Protein AF-A0A645ELZ1-F1 (afdb_monomer_lite)

InterPro domains:
  IPR011108 Zn-dependent metallo-hydrolase, RNA specificity domain [PF07521] (5-67)
  IPR036866 Ribonuclease Z/Hydroxyacylglutathione hydrolase-like [G3DSA:3.60.1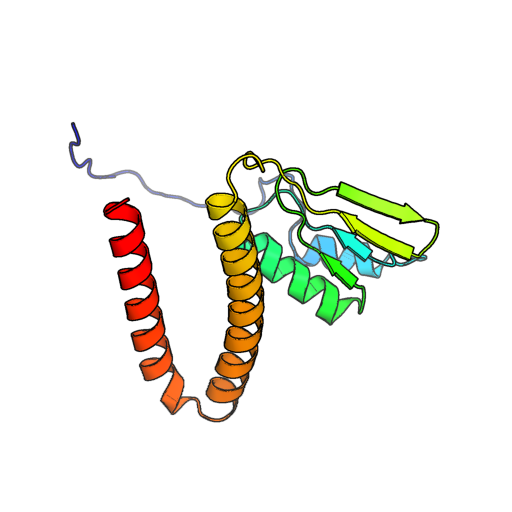5.10] (22-57)
  IPR036866 Ribonuclease Z/Hydroxyacylglutathione hydrolase-like [SSF56281] (1-76)

pLDDT: mean 82.86, std 10.62, range [45.72, 94.5]

Organism: NCBI:txid1076179

Secondary structure (DSSP, 8-state):
--PPP---S-----TT---SPPHHHHHHHHHT-SS--SEEE--SS-HHHHHHHHHHHHHHH--EEE-PPTT-EEEEETTEEEEE---TTTTT-HHHHHHHHHHHHHHHHHHHHHHHHHHHHHH-GGGHHHHHHHHHHHHHHHHHHHH--

Foldseek 3Di:
DDDDDDPPDDDDDDPDPDPDDDLVRVLVVQVPDPDHQQEAAQEDDPPVVSVVSQVVCCVSVVHHYHHADVQWDWDDDPNDIDIRHDPVPPPPDPVVVVVVVVVVVVVVVVVVVVVVLVVVCVVPVVCVVVVVVVVVVVVVVVVVVVVVD

Structure (mmCIF, N/CA/C/O backbone):
data_AF-A0A645ELZ1-F1
#
_entry.id   AF-A0A645ELZ1-F1
#
loop_
_atom_site.group_PDB
_atom_site.id
_atom_site.type_symbol
_atom_site.label_atom_id
_atom_site.label_alt_id
_atom_site.label_comp_id
_atom_site.label_asym_id
_atom_site.label_entity_id
_atom_site.label_seq_id
_atom_site.pdbx_PDB_ins_code
_atom_site.Cartn_x
_atom_site.Cartn_y
_atom_site.Cartn_z
_atom_site.occupancy
_atom_site.B_iso_or_equiv
_atom_site.auth_seq_id
_atom_site.auth_comp_id
_atom_site.auth_asym_id
_atom_site.auth_atom_id
_atom_site.pdbx_PDB_model_num
ATOM 1 N N . MET A 1 1 ? -20.049 23.768 17.389 1.00 48.16 1 MET A N 1
ATOM 2 C CA . MET A 1 1 ? -20.876 23.289 16.262 1.00 48.16 1 MET A CA 1
ATOM 3 C C . MET A 1 1 ? -20.787 21.778 16.237 1.00 48.16 1 MET A C 1
ATOM 5 O O . MET A 1 1 ? -19.687 21.269 16.392 1.00 48.16 1 MET A O 1
ATOM 9 N N . GLY A 1 2 ? -21.921 21.096 16.109 1.00 67.88 2 GLY A N 1
ATOM 10 C CA . GLY A 1 2 ? -22.012 19.637 16.129 1.00 67.88 2 GLY A CA 1
ATOM 11 C C . GLY A 1 2 ? -23.337 19.221 16.753 1.00 67.88 2 GLY A C 1
ATOM 12 O O . GLY A 1 2 ? -23.448 19.188 17.972 1.00 67.88 2 GLY A O 1
ATOM 13 N N . GLU A 1 3 ? -24.345 18.991 15.917 1.00 79.06 3 GLU A N 1
ATOM 14 C CA . GLU A 1 3 ? -25.616 18.387 16.319 1.00 79.06 3 GLU A CA 1
ATOM 15 C C . GLU A 1 3 ? -25.609 16.932 15.844 1.00 79.06 3 GLU A C 1
ATOM 17 O O . GLU A 1 3 ? -25.231 16.650 14.704 1.00 79.06 3 GLU A O 1
ATOM 22 N N . GLU A 1 4 ? -25.979 16.001 16.720 1.00 80.62 4 GLU A N 1
ATOM 23 C CA . GLU A 1 4 ? -26.086 14.590 16.360 1.00 80.62 4 GLU A CA 1
ATOM 24 C C . GLU A 1 4 ? -27.372 14.353 15.562 1.00 80.62 4 GLU A C 1
ATOM 26 O O . GLU A 1 4 ? -28.479 14.568 16.054 1.00 80.62 4 GLU A O 1
ATOM 31 N N . ILE A 1 5 ? -27.233 13.892 14.317 1.00 88.69 5 ILE A N 1
ATOM 32 C CA . ILE A 1 5 ? -28.369 13.622 13.432 1.00 88.69 5 ILE A CA 1
ATOM 33 C C . ILE A 1 5 ? -28.638 12.119 13.374 1.00 88.69 5 ILE A C 1
ATOM 35 O O . ILE A 1 5 ? -27.775 11.320 13.011 1.00 88.69 5 ILE A O 1
ATOM 39 N N . VAL A 1 6 ? -29.880 11.730 13.668 1.00 88.69 6 VAL A N 1
ATOM 40 C CA . VAL A 1 6 ? -30.333 10.338 13.562 1.00 88.69 6 VAL A CA 1
ATOM 41 C C . VAL A 1 6 ? -30.623 9.984 12.102 1.00 88.69 6 VAL A C 1
ATOM 43 O O . VAL A 1 6 ? -31.571 10.495 11.499 1.00 88.69 6 VAL A O 1
ATOM 46 N N . VAL A 1 7 ? -29.849 9.054 11.539 1.00 89.75 7 VAL A N 1
ATOM 47 C CA . VAL A 1 7 ? -30.060 8.539 10.178 1.00 89.75 7 VAL A CA 1
ATOM 48 C C . VAL A 1 7 ? -31.240 7.561 10.169 1.00 89.75 7 VAL A C 1
ATOM 50 O O . VAL A 1 7 ? -31.110 6.404 10.555 1.00 89.75 7 VAL A O 1
ATOM 53 N N . LYS A 1 8 ? -32.412 8.025 9.715 1.00 92.62 8 LYS A N 1
ATOM 54 C CA . LYS A 1 8 ? -33.627 7.195 9.540 1.00 92.62 8 LYS A CA 1
ATOM 55 C C . LYS A 1 8 ? -33.726 6.526 8.161 1.00 92.62 8 LYS A C 1
ATOM 57 O O . LYS A 1 8 ? -34.666 5.776 7.909 1.00 92.62 8 LYS A O 1
ATOM 62 N N . ALA A 1 9 ? -32.803 6.836 7.252 1.00 93.44 9 ALA A N 1
ATOM 63 C CA . ALA A 1 9 ? -32.789 6.290 5.900 1.00 93.44 9 ALA A CA 1
ATOM 64 C C . ALA A 1 9 ? -32.243 4.855 5.875 1.00 93.44 9 ALA A C 1
ATOM 66 O O . ALA A 1 9 ? -31.388 4.483 6.679 1.00 93.44 9 ALA A O 1
ATOM 67 N N . LYS A 1 10 ? -32.702 4.055 4.907 1.00 88.25 10 LYS A N 1
ATOM 68 C CA . LYS A 1 10 ? -32.150 2.721 4.655 1.00 88.25 10 LYS A CA 1
ATOM 69 C C . LYS A 1 10 ? -30.810 2.865 3.931 1.00 88.25 10 LYS A C 1
ATOM 71 O O . LYS A 1 10 ? -30.779 3.276 2.776 1.00 88.25 10 LYS A O 1
ATOM 76 N N . ILE A 1 11 ? -29.717 2.500 4.595 1.00 89.44 11 ILE A N 1
ATOM 77 C CA . ILE A 1 11 ? -28.385 2.470 3.983 1.00 89.44 11 ILE A CA 1
ATOM 78 C C . ILE A 1 11 ? -28.274 1.186 3.159 1.00 89.44 11 ILE A C 1
ATOM 80 O O . ILE A 1 11 ? -28.518 0.091 3.668 1.00 89.44 11 ILE A O 1
ATOM 84 N N . GLN A 1 12 ? -27.966 1.312 1.873 1.00 87.75 12 GLN A N 1
ATOM 85 C CA . GLN A 1 12 ? -27.726 0.185 0.975 1.00 87.75 12 GLN A CA 1
ATOM 86 C C . GLN A 1 12 ? -26.345 0.365 0.354 1.00 87.75 12 GLN A C 1
ATOM 88 O O . GLN A 1 12 ? -26.009 1.458 -0.095 1.00 87.75 12 GLN A O 1
ATOM 93 N N . TYR A 1 13 ? -25.561 -0.706 0.346 1.00 79.81 13 TYR A N 1
ATOM 94 C CA . TYR A 1 13 ? -24.279 -0.762 -0.338 1.00 79.81 13 TYR A CA 1
ATOM 95 C C . TYR A 1 13 ? -24.469 -1.562 -1.623 1.00 79.81 13 TYR A C 1
ATOM 97 O O . TYR A 1 13 ? -25.068 -2.638 -1.596 1.00 79.81 13 TYR A O 1
ATOM 105 N N . MET A 1 14 ? -24.025 -1.007 -2.745 1.00 76.56 14 MET A N 1
ATOM 106 C CA . MET A 1 14 ? -24.098 -1.660 -4.047 1.00 76.56 14 MET A CA 1
ATOM 107 C C . MET A 1 14 ? -22.676 -1.928 -4.523 1.00 76.56 14 MET A C 1
ATOM 109 O O . MET A 1 14 ? -21.946 -0.997 -4.858 1.00 76.56 14 MET A O 1
ATOM 113 N N . GLU A 1 15 ? -22.291 -3.198 -4.542 1.00 64.44 15 GLU A N 1
ATOM 114 C CA . GLU A 1 15 ? -21.025 -3.643 -5.123 1.00 64.44 15 GLU A CA 1
ATOM 115 C C . GLU A 1 15 ? -21.101 -3.579 -6.660 1.00 64.44 15 GLU A C 1
ATOM 117 O O . GLU A 1 15 ? -22.152 -3.849 -7.245 1.00 64.44 15 GLU A O 1
ATOM 122 N N . GLY A 1 16 ? -20.000 -3.207 -7.323 1.00 60.72 16 GLY A N 1
ATOM 123 C CA . GLY A 1 16 ? -19.863 -3.351 -8.782 1.00 60.72 16 GLY A CA 1
ATOM 124 C C . GLY A 1 16 ? -20.142 -2.123 -9.661 1.00 60.72 16 GLY A C 1
ATOM 125 O O . GLY A 1 16 ? -20.181 -2.266 -10.879 1.00 60.72 16 GLY A O 1
ATOM 126 N N . PHE A 1 17 ? -20.304 -0.918 -9.098 1.00 64.56 17 PHE A N 1
ATOM 127 C CA . PHE A 1 17 ? -20.355 0.337 -9.886 1.00 64.56 17 PHE A CA 1
ATOM 128 C C . PHE A 1 17 ? -19.033 1.117 -9.913 1.00 64.56 17 PHE A C 1
ATOM 130 O O . PHE A 1 17 ? -18.926 2.132 -10.602 1.00 64.56 17 PHE A O 1
ATOM 137 N N . SER A 1 18 ? -18.020 0.665 -9.171 1.00 66.00 18 SER A N 1
ATOM 138 C CA . SER A 1 18 ? -16.678 1.234 -9.271 1.00 66.00 18 SER A CA 1
ATOM 139 C C . SER A 1 18 ? -16.065 0.800 -10.601 1.00 66.00 18 SER A C 1
ATOM 141 O O . SER A 1 18 ? -15.990 -0.388 -10.886 1.00 66.00 18 SER A O 1
ATOM 143 N N . ALA A 1 19 ? -15.610 1.749 -11.419 1.00 73.62 19 ALA A N 1
ATOM 144 C CA . ALA A 1 19 ? -14.889 1.456 -12.661 1.00 73.62 19 ALA A CA 1
ATOM 145 C C . ALA A 1 19 ? -13.437 0.981 -12.420 1.00 73.62 19 ALA A C 1
ATOM 147 O O . ALA A 1 19 ? -12.657 0.871 -13.365 1.00 73.62 19 ALA A O 1
ATOM 148 N N . HIS A 1 20 ? -13.058 0.746 -11.161 1.00 81.75 20 HIS A N 1
ATOM 149 C CA . HIS A 1 20 ? -11.743 0.244 -10.783 1.00 81.75 20 HIS A CA 1
ATOM 150 C C . HIS A 1 20 ? -11.750 -1.281 -10.782 1.00 81.75 20 HIS A C 1
ATOM 152 O O . HIS A 1 20 ? -12.718 -1.896 -10.344 1.00 81.75 20 HIS A O 1
ATOM 158 N N . ALA A 1 21 ? -10.656 -1.872 -11.257 1.00 81.00 21 ALA A N 1
ATOM 159 C CA . ALA A 1 21 ? -10.458 -3.305 -11.155 1.00 81.00 21 ALA A CA 1
ATOM 160 C C . ALA A 1 21 ? -10.322 -3.711 -9.684 1.00 81.00 21 ALA A C 1
ATOM 162 O O . ALA A 1 21 ? -9.588 -3.078 -8.921 1.00 81.00 21 ALA A O 1
ATOM 163 N N . ASP A 1 22 ? -10.991 -4.796 -9.315 1.00 84.94 22 ASP A N 1
ATOM 164 C CA . ASP A 1 22 ? -10.815 -5.406 -8.008 1.00 84.94 22 ASP A CA 1
ATOM 165 C C . ASP A 1 22 ? -9.435 -6.065 -7.906 1.00 84.94 22 ASP A C 1
ATOM 167 O O . ASP A 1 22 ? -8.786 -6.416 -8.896 1.00 84.94 22 ASP A O 1
ATOM 171 N N . LYS A 1 23 ? -9.000 -6.291 -6.668 1.00 86.50 23 LYS A N 1
ATOM 172 C CA . LYS A 1 23 ? -7.718 -6.915 -6.325 1.00 86.50 23 LYS A CA 1
ATOM 173 C C . LYS A 1 23 ? -7.434 -8.193 -7.127 1.00 86.50 23 LYS A C 1
ATOM 175 O O . LYS A 1 23 ? -6.359 -8.338 -7.710 1.00 86.50 23 LYS A O 1
ATOM 180 N N . ASP A 1 24 ? -8.411 -9.096 -7.191 1.00 87.88 24 ASP A N 1
ATOM 181 C CA . ASP A 1 24 ? -8.264 -10.382 -7.878 1.00 87.88 24 ASP A CA 1
ATOM 182 C C . ASP A 1 24 ? -8.163 -10.205 -9.399 1.00 87.88 24 ASP A C 1
ATOM 184 O O . ASP A 1 24 ? -7.354 -10.875 -10.041 1.00 87.88 24 ASP A O 1
ATOM 188 N N . GLN A 1 25 ? -8.898 -9.241 -9.964 1.00 89.38 25 GLN A N 1
ATOM 189 C CA . GLN A 1 25 ? -8.829 -8.902 -11.388 1.00 89.38 25 GLN A CA 1
ATOM 190 C C . GLN A 1 25 ? -7.457 -8.327 -11.755 1.00 89.38 25 GLN A C 1
ATOM 192 O O . GLN A 1 25 ? -6.883 -8.694 -12.780 1.00 89.38 25 GLN A O 1
ATOM 197 N N . MET A 1 26 ? -6.893 -7.462 -10.904 1.00 89.38 26 MET A N 1
ATOM 198 C CA . MET A 1 26 ? -5.539 -6.943 -11.102 1.00 89.38 26 MET A CA 1
ATOM 199 C C . MET A 1 26 ? -4.499 -8.069 -11.047 1.00 89.38 26 MET A C 1
ATOM 201 O O . MET A 1 26 ? -3.642 -8.161 -11.926 1.00 89.38 26 MET A O 1
ATOM 205 N N . LEU A 1 27 ? -4.579 -8.963 -10.054 1.00 88.81 27 LEU A N 1
ATOM 206 C CA . LEU A 1 27 ? -3.660 -10.102 -9.941 1.00 88.81 27 LEU A CA 1
ATOM 207 C C . LEU A 1 27 ? -3.753 -11.049 -11.142 1.00 88.81 27 LEU A C 1
ATOM 209 O O . LEU A 1 27 ? -2.723 -11.513 -11.634 1.00 88.81 27 LEU A O 1
ATOM 213 N N . GLU A 1 28 ? -4.963 -11.340 -11.617 1.00 90.50 28 GLU A N 1
ATOM 214 C CA . GLU A 1 28 ? -5.180 -12.156 -12.811 1.00 90.50 28 GLU A CA 1
ATOM 215 C C . GLU A 1 28 ? -4.568 -11.499 -14.051 1.00 90.50 28 GLU A C 1
ATOM 217 O O . GLU A 1 28 ? -3.818 -12.146 -14.788 1.00 90.50 28 GLU A O 1
ATOM 222 N N . TRP A 1 29 ? -4.791 -10.196 -14.225 1.00 90.12 29 TRP A N 1
ATOM 223 C CA . TRP A 1 29 ? -4.215 -9.435 -15.326 1.00 90.12 29 TRP A CA 1
ATOM 224 C C . TRP A 1 29 ? -2.683 -9.492 -15.331 1.00 90.12 29 TRP A C 1
ATOM 226 O O . TRP A 1 29 ? -2.073 -9.777 -16.362 1.00 90.12 29 TRP A O 1
ATOM 236 N N . PHE A 1 30 ? -2.043 -9.318 -14.172 1.00 88.62 30 PHE A N 1
ATOM 237 C CA . PHE A 1 30 ? -0.586 -9.413 -14.067 1.00 88.62 30 PHE A CA 1
ATOM 238 C C . PHE A 1 30 ? -0.054 -10.829 -14.304 1.00 88.62 30 PHE A C 1
ATOM 240 O O . PHE A 1 30 ? 1.019 -10.993 -14.889 1.00 88.62 30 PHE A O 1
ATOM 247 N N . ARG A 1 31 ? -0.787 -11.868 -13.883 1.00 86.50 31 ARG A N 1
ATOM 248 C CA . ARG A 1 31 ? -0.414 -13.268 -14.152 1.00 86.50 31 ARG A CA 1
ATOM 249 C C . ARG A 1 31 ? -0.438 -13.597 -15.643 1.00 86.50 31 ARG A C 1
ATOM 251 O O . ARG A 1 31 ? 0.370 -14.421 -16.068 1.00 86.50 31 ARG A O 1
ATOM 258 N N . ALA A 1 32 ? -1.325 -12.959 -16.405 1.00 90.81 32 ALA A N 1
ATOM 259 C CA . ALA A 1 32 ? -1.479 -13.167 -17.841 1.00 90.81 32 ALA A CA 1
ATOM 260 C C . ALA A 1 32 ? -0.416 -12.449 -18.698 1.00 90.81 32 ALA A C 1
ATOM 262 O O . ALA A 1 32 ? -0.337 -12.693 -19.902 1.00 90.81 32 ALA A O 1
ATOM 263 N N . MET A 1 33 ? 0.415 -11.577 -18.115 1.00 90.12 33 MET A N 1
ATOM 264 C CA . MET A 1 33 ? 1.468 -10.881 -18.860 1.00 90.12 33 MET A CA 1
ATOM 265 C C . MET A 1 33 ? 2.584 -11.843 -19.293 1.00 90.12 33 MET A C 1
ATOM 267 O O . MET A 1 33 ? 3.211 -12.499 -18.461 1.00 90.12 33 MET A O 1
ATOM 271 N N . GLU A 1 34 ? 2.894 -11.860 -20.592 1.00 87.88 34 GLU A N 1
ATOM 272 C CA . GLU A 1 34 ? 3.988 -12.666 -21.160 1.00 87.88 34 GLU A CA 1
ATOM 273 C C . GLU A 1 34 ? 5.358 -12.243 -20.600 1.00 87.88 34 GLU A C 1
ATOM 275 O O . GLU A 1 34 ? 6.191 -13.076 -20.240 1.00 87.88 34 GLU A O 1
ATOM 280 N N . LYS A 1 35 ? 5.577 -10.929 -20.465 1.00 86.94 35 LYS A N 1
ATOM 281 C CA . LYS A 1 35 ? 6.763 -10.350 -19.825 1.00 86.94 35 LYS A CA 1
ATOM 282 C C . LYS A 1 35 ? 6.371 -9.732 -18.493 1.00 86.94 35 LYS A C 1
ATOM 284 O O . LYS A 1 35 ? 5.768 -8.663 -18.451 1.00 86.94 35 LYS A O 1
ATOM 289 N N . ARG A 1 36 ? 6.745 -10.400 -17.402 1.00 85.25 36 ARG A N 1
ATOM 290 C CA . ARG A 1 36 ? 6.465 -9.905 -16.051 1.00 85.25 36 ARG A CA 1
ATOM 291 C C . ARG A 1 36 ? 7.317 -8.673 -15.720 1.00 85.25 36 ARG A C 1
ATOM 293 O O . ARG A 1 36 ? 8.528 -8.705 -15.968 1.00 85.25 36 ARG A O 1
ATOM 300 N N . PRO A 1 37 ? 6.727 -7.632 -15.107 1.00 87.81 37 PRO A N 1
ATOM 301 C CA . PRO A 1 37 ? 7.485 -6.529 -14.532 1.00 87.81 37 PRO A CA 1
ATOM 302 C C . PRO A 1 37 ? 8.520 -7.027 -13.517 1.00 87.81 37 PRO A C 1
ATOM 304 O O . PRO A 1 37 ? 8.296 -8.018 -12.816 1.00 87.81 37 PRO A O 1
ATOM 307 N N . LYS A 1 38 ? 9.658 -6.330 -13.435 1.00 87.81 38 LYS A N 1
ATOM 308 C CA . LYS A 1 38 ? 10.713 -6.580 -12.434 1.00 87.81 38 LYS A CA 1
ATOM 309 C C . LYS A 1 38 ? 10.437 -5.896 -11.096 1.00 87.81 38 LYS A C 1
ATOM 311 O O . LYS A 1 38 ? 10.960 -6.339 -10.075 1.00 87.81 38 LYS A O 1
ATOM 316 N N . ALA A 1 39 ? 9.584 -4.876 -11.109 1.00 90.69 39 ALA A N 1
ATOM 317 C CA . ALA A 1 39 ? 9.105 -4.185 -9.928 1.00 90.69 39 ALA A CA 1
ATOM 318 C C . ALA A 1 39 ? 7.654 -3.726 -10.110 1.00 90.69 39 ALA A C 1
ATOM 320 O O . ALA A 1 39 ? 7.238 -3.437 -11.234 1.00 90.69 39 ALA A O 1
ATOM 321 N N . PHE A 1 40 ? 6.918 -3.625 -9.008 1.00 91.75 40 PHE A N 1
ATOM 322 C CA . PHE A 1 40 ? 5.630 -2.943 -8.928 1.00 91.75 40 PHE A CA 1
ATOM 323 C C . PHE A 1 40 ? 5.739 -1.737 -7.993 1.00 91.75 40 PHE A C 1
ATOM 325 O O . PHE A 1 40 ? 6.281 -1.846 -6.895 1.00 91.75 40 PHE A O 1
ATOM 332 N N . PHE A 1 41 ? 5.190 -0.600 -8.416 1.00 92.81 41 PHE A N 1
ATOM 333 C CA . PHE A 1 41 ? 5.072 0.605 -7.596 1.00 92.81 41 PHE A CA 1
ATOM 334 C C . PHE A 1 41 ? 3.589 0.841 -7.331 1.00 92.81 41 PHE A C 1
ATOM 336 O O . PHE A 1 41 ? 2.858 1.267 -8.225 1.00 92.81 41 PHE A O 1
ATOM 343 N N . VAL A 1 42 ? 3.130 0.477 -6.134 1.00 91.50 42 VAL A N 1
ATOM 344 C CA . VAL A 1 42 ? 1.722 0.606 -5.755 1.00 91.50 42 VAL A CA 1
ATOM 345 C C . VAL A 1 42 ? 1.480 2.038 -5.311 1.00 91.50 42 VAL A C 1
ATOM 347 O O . VAL A 1 42 ? 2.080 2.521 -4.356 1.00 91.50 42 VAL A O 1
ATOM 350 N N . VAL A 1 43 ? 0.601 2.714 -6.037 1.00 89.12 43 VAL A N 1
ATOM 351 C CA . VAL A 1 43 ? 0.207 4.103 -5.806 1.00 89.12 43 VAL A CA 1
ATOM 352 C C . VAL A 1 43 ? -1.315 4.189 -5.779 1.00 89.12 43 VAL A C 1
ATOM 354 O O . VAL A 1 43 ? -1.991 3.228 -6.134 1.00 89.12 43 VAL A O 1
ATOM 357 N N . HIS A 1 44 ? -1.841 5.356 -5.410 1.00 81.06 44 HIS A N 1
ATOM 358 C CA . HIS A 1 44 ? -3.268 5.677 -5.460 1.00 81.06 44 HIS A CA 1
ATOM 359 C C . HIS A 1 44 ? -4.162 4.651 -4.737 1.00 81.06 44 HIS A C 1
ATOM 361 O O . HIS A 1 44 ? -4.819 3.803 -5.336 1.00 81.06 44 HIS A O 1
ATOM 367 N N . GLY A 1 45 ? -4.240 4.786 -3.422 1.00 78.19 45 GLY A N 1
ATOM 368 C CA . GLY A 1 45 ? -5.116 3.999 -2.568 1.00 78.19 45 GLY A CA 1
ATOM 369 C C . GLY A 1 45 ? -4.917 4.411 -1.121 1.00 78.19 45 GLY A C 1
ATOM 370 O O . GLY A 1 45 ? -3.951 5.103 -0.793 1.00 78.19 45 GLY A O 1
ATOM 371 N N . GLU A 1 46 ? -5.827 3.993 -0.250 1.00 79.00 46 GLU A N 1
ATOM 372 C CA . GLU A 1 46 ? -5.581 4.097 1.185 1.00 79.00 46 GLU A CA 1
ATOM 373 C C . GLU A 1 46 ? -4.343 3.274 1.553 1.00 79.00 46 GLU A C 1
ATOM 375 O O . GLU A 1 46 ? -4.091 2.218 0.966 1.00 79.00 46 GLU A O 1
ATOM 380 N N . HIS A 1 47 ? -3.571 3.758 2.528 1.00 74.44 47 HIS A N 1
ATOM 381 C CA . HIS A 1 47 ? -2.290 3.161 2.902 1.00 74.44 47 HIS A CA 1
ATOM 382 C C . HIS A 1 47 ? -2.409 1.657 3.198 1.00 74.44 47 HIS A C 1
ATOM 384 O O . HIS A 1 47 ? -1.635 0.858 2.674 1.00 74.44 47 HIS A O 1
ATOM 390 N N . ASP A 1 48 ? -3.424 1.253 3.963 1.00 75.19 48 ASP A N 1
ATOM 391 C CA . ASP A 1 48 ? -3.632 -0.147 4.347 1.00 75.19 48 ASP A CA 1
ATOM 392 C C . ASP A 1 48 ? -4.005 -1.037 3.151 1.00 75.19 48 ASP A C 1
ATOM 394 O O . ASP A 1 48 ? -3.555 -2.185 3.056 1.00 75.19 48 ASP A O 1
ATOM 398 N N . ALA A 1 49 ? -4.781 -0.504 2.201 1.00 82.06 49 ALA A N 1
ATOM 399 C CA . ALA A 1 49 ? -5.140 -1.202 0.971 1.00 82.06 49 ALA A CA 1
ATOM 400 C C . ALA A 1 49 ? -3.920 -1.369 0.051 1.00 82.06 49 ALA A C 1
ATOM 402 O O . ALA A 1 49 ? -3.668 -2.470 -0.442 1.00 82.06 49 ALA A O 1
ATOM 403 N N . ALA A 1 50 ? -3.124 -0.309 -0.123 1.00 85.38 50 ALA A N 1
ATOM 404 C CA . ALA A 1 50 ? -1.885 -0.344 -0.896 1.00 85.38 50 ALA A CA 1
ATOM 405 C C . ALA A 1 50 ? -0.864 -1.318 -0.289 1.00 85.38 50 ALA A C 1
ATOM 407 O O . ALA A 1 50 ? -0.250 -2.100 -1.015 1.00 85.38 50 ALA A O 1
ATOM 408 N N . PHE A 1 51 ? -0.731 -1.319 1.041 1.00 83.75 51 PHE A N 1
ATOM 409 C CA . PHE A 1 51 ? 0.143 -2.231 1.774 1.00 83.75 51 PHE A CA 1
ATOM 410 C C . PHE A 1 51 ? -0.259 -3.691 1.578 1.00 83.75 51 PHE A C 1
ATOM 412 O O . PHE A 1 51 ? 0.559 -4.518 1.176 1.00 83.75 51 PHE A O 1
ATOM 419 N N . THR A 1 52 ? -1.539 -3.995 1.791 1.00 86.88 52 THR A N 1
ATOM 420 C CA . THR A 1 52 ? -2.075 -5.350 1.609 1.00 86.88 52 THR A CA 1
ATOM 421 C C . THR A 1 52 ? -1.890 -5.826 0.169 1.00 86.88 52 THR A C 1
ATOM 423 O O . THR A 1 52 ? -1.469 -6.957 -0.075 1.00 86.88 52 THR A O 1
ATOM 426 N N . PHE A 1 53 ? -2.155 -4.957 -0.807 1.00 90.00 53 PHE A N 1
ATOM 427 C CA . PHE A 1 53 ? -1.990 -5.299 -2.213 1.00 90.00 53 PHE A CA 1
ATOM 428 C C . PHE A 1 53 ? -0.523 -5.526 -2.598 1.00 90.00 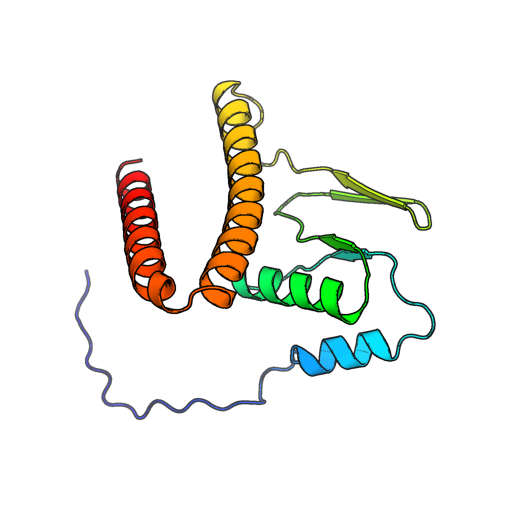53 PHE A C 1
ATOM 430 O O . PHE A 1 53 ? -0.219 -6.463 -3.336 1.00 90.00 53 PHE A O 1
ATOM 437 N N . ALA A 1 54 ? 0.400 -4.727 -2.057 1.00 88.56 54 ALA A N 1
ATOM 438 C CA . ALA A 1 54 ? 1.831 -4.906 -2.271 1.00 88.56 54 ALA A CA 1
ATOM 439 C C . ALA A 1 54 ? 2.338 -6.260 -1.745 1.00 88.56 54 ALA A C 1
ATOM 441 O O . ALA A 1 54 ? 3.083 -6.953 -2.443 1.00 88.56 54 ALA A O 1
ATOM 442 N N . GLU A 1 55 ? 1.891 -6.672 -0.554 1.00 87.75 55 GLU A N 1
ATOM 443 C CA . GLU A 1 55 ? 2.194 -8.000 -0.004 1.00 87.75 55 GLU A CA 1
ATOM 444 C C . GLU A 1 55 ? 1.664 -9.118 -0.913 1.00 87.75 55 GLU A C 1
ATOM 446 O O . GLU A 1 55 ? 2.359 -10.107 -1.168 1.00 87.75 55 GLU A O 1
ATOM 451 N N . GLU A 1 56 ? 0.451 -8.967 -1.450 1.00 89.81 56 GLU A N 1
ATOM 452 C CA . GLU A 1 56 ? -0.121 -9.950 -2.366 1.00 89.81 56 GLU A CA 1
ATOM 453 C C . GLU A 1 56 ? 0.610 -10.025 -3.706 1.00 89.81 56 GLU A C 1
ATOM 455 O O . GLU A 1 56 ? 0.830 -11.135 -4.201 1.00 89.81 56 GLU A O 1
ATOM 460 N N . LEU A 1 57 ? 1.026 -8.894 -4.278 1.00 89.44 57 LEU A N 1
ATOM 461 C CA . LEU A 1 57 ? 1.847 -8.862 -5.490 1.00 89.44 57 LEU A CA 1
ATOM 462 C C . LEU A 1 57 ? 3.164 -9.607 -5.268 1.00 89.44 57 LEU A C 1
ATOM 464 O O . LEU A 1 57 ? 3.520 -10.488 -6.055 1.00 89.44 57 LEU A O 1
ATOM 468 N N . GLN A 1 58 ? 3.848 -9.329 -4.158 1.00 86.94 58 GLN A N 1
ATOM 469 C CA . GLN A 1 58 ? 5.101 -9.994 -3.823 1.00 86.94 58 GLN A CA 1
ATOM 470 C C . GLN A 1 58 ? 4.903 -11.502 -3.610 1.00 86.94 58 GLN A C 1
ATOM 472 O O . GLN A 1 58 ? 5.654 -12.309 -4.162 1.00 86.94 58 GLN A O 1
ATOM 477 N N . ARG A 1 59 ? 3.860 -11.903 -2.872 1.00 85.69 59 ARG A N 1
ATOM 478 C CA . ARG A 1 59 ? 3.561 -13.313 -2.578 1.00 85.69 59 ARG A CA 1
ATOM 479 C C . ARG A 1 59 ? 3.162 -14.112 -3.820 1.00 85.69 59 ARG A C 1
ATOM 481 O O . ARG A 1 59 ? 3.557 -15.268 -3.947 1.00 85.69 59 ARG A O 1
ATOM 488 N N . ASN A 1 60 ? 2.355 -13.533 -4.709 1.00 84.88 60 ASN A N 1
ATOM 489 C CA . ASN A 1 60 ? 1.787 -14.247 -5.855 1.00 84.88 60 ASN A CA 1
ATOM 490 C C . ASN A 1 60 ? 2.670 -14.202 -7.105 1.00 84.88 60 ASN A C 1
ATOM 492 O O . ASN A 1 60 ? 2.620 -15.130 -7.914 1.00 84.88 60 ASN A O 1
ATOM 496 N N . LEU A 1 61 ? 3.427 -13.121 -7.302 1.00 83.00 61 LEU A N 1
ATOM 497 C CA . LEU A 1 61 ? 4.190 -12.894 -8.531 1.00 83.00 61 LEU A CA 1
ATOM 498 C C . LEU A 1 61 ? 5.702 -13.002 -8.324 1.00 83.00 61 LEU A C 1
ATOM 500 O O . LEU A 1 61 ? 6.413 -13.199 -9.309 1.00 83.00 61 LEU A O 1
ATOM 504 N N . GLY A 1 62 ? 6.181 -12.931 -7.075 1.00 78.38 62 GLY A N 1
ATOM 505 C CA . GLY A 1 62 ? 7.607 -13.005 -6.739 1.00 78.38 62 GLY A CA 1
ATOM 506 C C . GLY A 1 62 ? 8.404 -11.772 -7.170 1.00 78.38 62 GLY A C 1
ATOM 507 O O . GLY A 1 62 ? 9.630 -11.825 -7.239 1.00 78.38 62 GLY A O 1
ATOM 508 N N . THR A 1 63 ? 7.715 -10.679 -7.491 1.00 80.50 63 THR A N 1
ATOM 509 C CA . THR A 1 63 ? 8.308 -9.440 -7.995 1.00 80.50 63 THR A CA 1
ATOM 510 C C . THR A 1 63 ? 8.540 -8.460 -6.846 1.00 80.50 63 THR A C 1
ATOM 512 O O . THR A 1 63 ? 7.748 -8.393 -5.903 1.00 80.50 63 THR A O 1
ATOM 515 N N . ALA A 1 64 ? 9.621 -7.679 -6.923 1.00 78.25 64 ALA A N 1
ATOM 516 C CA . ALA A 1 64 ? 9.867 -6.611 -5.963 1.00 78.25 64 ALA A CA 1
ATOM 517 C C . ALA A 1 64 ? 8.709 -5.601 -5.987 1.00 78.25 64 ALA A C 1
ATOM 519 O O . ALA A 1 64 ? 8.226 -5.240 -7.057 1.00 78.25 64 ALA A O 1
ATOM 520 N N . THR A 1 65 ? 8.240 -5.160 -4.824 1.00 87.06 65 THR A N 1
ATOM 521 C CA . THR A 1 65 ? 7.119 -4.219 -4.738 1.00 87.06 65 THR A CA 1
ATOM 522 C C . THR A 1 65 ? 7.469 -3.088 -3.783 1.00 87.06 65 THR A C 1
ATOM 524 O O . THR A 1 65 ? 8.054 -3.331 -2.730 1.00 87.06 65 THR A O 1
ATOM 527 N N . ALA A 1 66 ? 7.139 -1.858 -4.163 1.00 87.69 66 ALA A N 1
ATOM 528 C CA . ALA A 1 66 ? 7.353 -0.656 -3.370 1.00 87.69 66 ALA A CA 1
ATOM 529 C C . ALA A 1 66 ? 6.082 0.200 -3.347 1.00 87.69 66 ALA A C 1
ATOM 531 O O . ALA A 1 66 ? 5.279 0.160 -4.280 1.00 87.69 66 ALA A O 1
ATOM 532 N N . ILE A 1 67 ? 5.919 0.983 -2.283 1.00 89.75 67 ILE A N 1
ATOM 533 C CA . ILE A 1 67 ? 4.827 1.946 -2.109 1.00 89.75 67 ILE A CA 1
ATOM 534 C C . ILE A 1 67 ? 5.491 3.317 -1.968 1.00 89.75 67 ILE A C 1
ATOM 536 O O . ILE A 1 67 ? 5.949 3.644 -0.872 1.00 89.75 67 ILE A O 1
ATOM 540 N N . PRO A 1 68 ? 5.651 4.075 -3.067 1.00 88.38 68 PRO A N 1
ATOM 541 C CA . PRO A 1 68 ? 6.298 5.380 -3.014 1.00 88.38 68 PRO A CA 1
ATOM 542 C C . PRO A 1 68 ? 5.510 6.350 -2.132 1.00 88.38 68 PRO A C 1
ATOM 544 O O . PRO A 1 68 ? 4.282 6.425 -2.229 1.00 88.38 68 PRO A O 1
ATOM 547 N N . GLN A 1 69 ? 6.212 7.117 -1.299 1.00 83.69 69 GLN A N 1
ATOM 548 C CA . GLN A 1 69 ? 5.608 8.229 -0.572 1.00 83.69 69 GLN A CA 1
ATOM 549 C C . GLN A 1 69 ? 5.508 9.467 -1.468 1.00 83.69 69 GLN A C 1
ATOM 551 O O . GLN A 1 69 ? 6.109 9.551 -2.543 1.00 83.69 69 GLN A O 1
ATOM 556 N N . TYR A 1 70 ? 4.714 10.448 -1.038 1.00 79.50 70 TYR A N 1
ATOM 557 C CA . TYR A 1 70 ? 4.559 11.686 -1.789 1.00 79.50 70 TYR A CA 1
ATOM 558 C C . TYR A 1 70 ? 5.916 12.373 -2.004 1.00 79.50 70 TYR A C 1
ATOM 560 O O . TYR A 1 70 ? 6.630 12.691 -1.055 1.00 79.50 70 TYR A O 1
ATOM 568 N N . GLY A 1 71 ? 6.245 12.595 -3.277 1.00 82.12 71 GLY A N 1
ATOM 569 C CA . GLY A 1 71 ? 7.493 13.203 -3.722 1.00 82.12 71 GLY A CA 1
ATOM 570 C C . GLY A 1 71 ? 8.692 12.264 -3.810 1.00 82.12 71 GLY A C 1
ATOM 571 O O . GLY A 1 71 ? 9.777 12.739 -4.156 1.00 82.12 71 GLY A O 1
ATOM 572 N N . ASP A 1 72 ? 8.542 10.980 -3.478 1.00 86.75 72 ASP A N 1
ATOM 573 C CA . ASP A 1 72 ? 9.571 9.994 -3.789 1.00 86.75 72 ASP A CA 1
ATOM 574 C C . ASP A 1 72 ? 9.727 9.921 -5.312 1.00 86.75 72 ASP A C 1
ATOM 576 O O . ASP A 1 72 ? 8.769 10.052 -6.077 1.00 86.75 72 ASP A O 1
ATOM 580 N N . SER A 1 73 ? 10.956 9.711 -5.757 1.00 90.19 73 SER A N 1
ATOM 581 C CA . SER A 1 73 ? 11.309 9.490 -7.151 1.00 90.19 73 SER A CA 1
ATOM 582 C C . SER A 1 73 ? 11.820 8.070 -7.327 1.00 90.19 73 SER A C 1
ATOM 584 O O . SER A 1 73 ? 12.431 7.487 -6.435 1.00 90.19 73 SER A O 1
ATOM 586 N N . VAL A 1 74 ? 11.577 7.485 -8.493 1.00 91.56 74 VAL A N 1
ATOM 587 C CA . VAL A 1 74 ? 12.109 6.166 -8.836 1.00 91.56 74 VAL A CA 1
ATOM 588 C C . VAL A 1 74 ? 12.943 6.317 -10.093 1.00 91.56 74 VAL A C 1
ATOM 590 O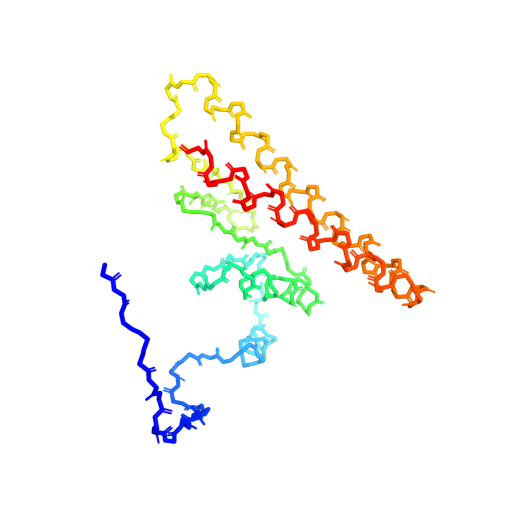 O . VAL A 1 74 ? 12.433 6.721 -11.137 1.00 91.56 74 VAL A O 1
ATOM 593 N N . VAL A 1 75 ? 14.225 5.981 -9.992 1.00 93.56 75 VAL A N 1
ATOM 594 C CA . VAL A 1 75 ? 15.126 5.919 -11.143 1.00 93.56 75 VAL A CA 1
ATOM 595 C C . VAL A 1 75 ? 15.127 4.488 -11.655 1.00 93.56 75 VAL A C 1
ATOM 597 O O . VAL A 1 75 ? 15.394 3.559 -10.892 1.00 93.56 75 VAL A O 1
ATOM 600 N N . ILE A 1 76 ? 14.813 4.319 -12.937 1.00 93.81 76 ILE A N 1
ATOM 601 C CA . ILE A 1 76 ? 14.751 3.021 -13.612 1.00 93.81 76 ILE A CA 1
ATOM 602 C C . ILE A 1 76 ? 15.810 3.015 -14.713 1.00 93.81 76 ILE A C 1
ATOM 604 O O . ILE A 1 76 ? 15.791 3.880 -15.587 1.00 93.81 76 ILE A O 1
ATOM 608 N N . ASP A 1 77 ? 16.707 2.032 -14.670 1.00 92.38 77 ASP A N 1
ATOM 609 C CA . ASP A 1 77 ? 17.739 1.802 -15.681 1.00 92.38 77 ASP A CA 1
ATOM 610 C C . ASP A 1 77 ? 17.682 0.341 -16.146 1.00 92.38 77 ASP A C 1
ATOM 612 O O . ASP A 1 77 ? 18.115 -0.593 -15.464 1.00 92.38 77 ASP A O 1
ATOM 616 N N . GLY A 1 78 ? 17.052 0.123 -17.302 1.00 88.12 78 GLY A N 1
ATOM 617 C CA . GLY A 1 78 ? 16.779 -1.215 -17.817 1.00 88.12 78 GLY A CA 1
ATOM 618 C C . GLY A 1 78 ? 15.892 -2.029 -16.869 1.00 88.12 78 GLY A C 1
ATOM 619 O O . GLY A 1 78 ? 14.695 -1.769 -16.749 1.00 88.12 78 GLY A O 1
ATOM 620 N N . THR A 1 79 ? 16.466 -3.059 -16.243 1.00 85.75 79 THR A N 1
ATOM 621 C CA . THR A 1 79 ? 15.779 -3.909 -15.251 1.00 85.75 79 THR A CA 1
ATOM 622 C C . THR A 1 79 ? 16.081 -3.532 -13.808 1.00 85.75 79 THR A C 1
ATOM 624 O O . THR A 1 79 ? 15.430 -4.058 -12.904 1.00 85.75 79 THR A O 1
ATOM 627 N N . GLU A 1 80 ? 17.064 -2.662 -13.599 1.00 89.06 80 GL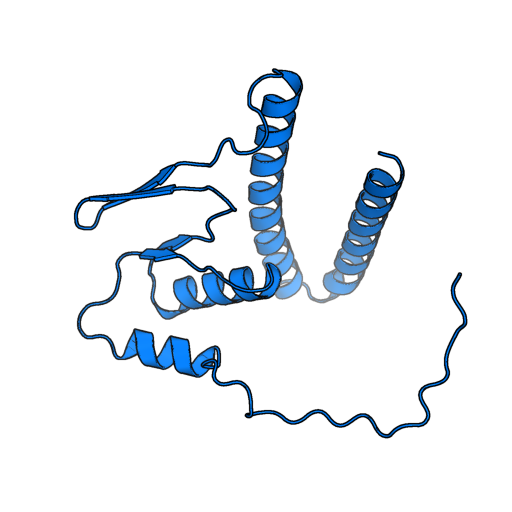U A N 1
ATOM 628 C CA . GLU A 1 80 ? 17.444 -2.167 -12.287 1.00 89.06 80 GLU A CA 1
ATOM 629 C C . GLU A 1 80 ? 16.607 -0.938 -11.946 1.00 89.06 80 GLU A C 1
ATOM 631 O O . GLU A 1 80 ? 16.208 -0.151 -12.811 1.00 89.06 80 GLU A O 1
ATOM 636 N N . TRP A 1 81 ? 16.328 -0.766 -10.662 1.00 91.69 81 TRP A N 1
ATOM 637 C CA . TRP A 1 81 ? 15.605 0.395 -10.176 1.00 91.69 81 TRP A CA 1
ATOM 638 C C . TRP A 1 81 ? 16.075 0.753 -8.773 1.00 91.69 81 TRP A C 1
ATOM 640 O O . TRP A 1 81 ? 16.496 -0.105 -7.995 1.00 91.69 81 TRP A O 1
ATOM 650 N N . ARG A 1 82 ? 15.984 2.039 -8.444 1.00 90.44 82 ARG A N 1
ATOM 651 C CA . ARG A 1 82 ? 16.251 2.549 -7.100 1.00 90.44 82 ARG A CA 1
ATOM 652 C C . ARG A 1 82 ? 15.243 3.624 -6.737 1.00 90.44 82 ARG A C 1
ATOM 654 O O . ARG A 1 82 ? 14.846 4.425 -7.582 1.00 90.44 82 ARG A O 1
ATOM 661 N N . MET A 1 83 ? 14.848 3.637 -5.471 1.00 88.00 83 MET A N 1
ATOM 662 C CA . MET A 1 83 ? 13.967 4.663 -4.931 1.00 88.00 83 MET A CA 1
ATOM 663 C C . MET A 1 83 ? 14.808 5.789 -4.334 1.00 88.00 83 MET A C 1
ATOM 665 O O . MET A 1 83 ? 15.630 5.564 -3.448 1.00 88.00 83 MET A O 1
ATOM 669 N N . GLU A 1 84 ? 14.593 6.995 -4.830 1.00 89.69 84 GLU A N 1
ATOM 670 C CA . GLU A 1 84 ? 15.146 8.236 -4.314 1.00 89.69 84 GLU A CA 1
ATOM 671 C C . GLU A 1 84 ? 14.068 8.901 -3.470 1.00 89.69 84 GLU A C 1
ATOM 673 O O . GLU A 1 84 ? 13.007 9.286 -3.946 1.00 89.69 84 GLU A O 1
ATOM 678 N N . THR A 1 85 ? 14.312 8.956 -2.170 1.00 79.56 85 THR A N 1
ATOM 679 C CA . THR A 1 85 ? 13.325 9.452 -1.218 1.00 79.56 85 THR A CA 1
ATOM 680 C C . THR A 1 85 ? 13.154 10.959 -1.310 1.00 79.56 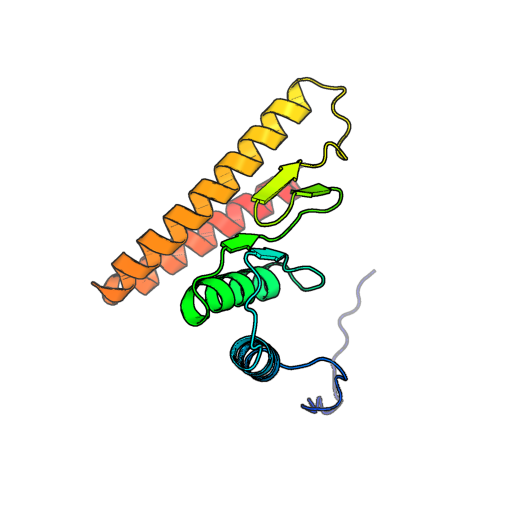85 THR A C 1
ATOM 682 O O . THR A 1 85 ? 14.138 11.698 -1.388 1.00 79.56 85 THR A O 1
ATOM 685 N N . SER A 1 86 ? 11.902 11.406 -1.250 1.00 71.62 86 SER A N 1
ATOM 686 C CA . SER A 1 86 ? 11.567 12.816 -1.184 1.00 71.62 86 SER A CA 1
ATOM 687 C C . SER A 1 86 ? 12.109 13.483 0.062 1.00 71.62 86 SER A C 1
ATOM 689 O O . SER A 1 86 ? 12.007 12.950 1.163 1.00 71.62 86 SER A O 1
ATOM 691 N N . HIS A 1 87 ? 12.554 14.722 -0.108 1.00 65.62 87 HIS A N 1
ATOM 692 C CA . HIS A 1 87 ? 12.831 15.644 0.988 1.00 65.62 87 HIS A CA 1
ATOM 693 C C . HIS A 1 87 ? 11.753 16.745 1.052 1.00 65.62 87 HIS A C 1
ATOM 695 O O . HIS A 1 87 ? 12.055 17.885 1.384 1.00 65.62 87 HIS A O 1
ATOM 701 N N . LEU A 1 88 ? 10.495 16.447 0.683 1.00 55.91 88 LEU A N 1
ATOM 702 C CA . LEU A 1 88 ? 9.394 17.432 0.655 1.00 55.91 88 LEU A CA 1
ATOM 703 C C . LEU A 1 88 ? 8.886 17.881 2.044 1.00 55.91 88 LEU A C 1
ATOM 705 O O . LEU A 1 88 ? 7.943 18.666 2.123 1.00 55.91 88 LEU A O 1
ATOM 709 N N . ILE A 1 89 ? 9.539 17.468 3.132 1.00 52.44 89 ILE A N 1
ATOM 710 C CA . ILE A 1 89 ? 9.525 18.201 4.406 1.00 52.44 89 ILE A CA 1
ATOM 711 C C . ILE A 1 89 ? 10.820 19.018 4.428 1.00 52.44 89 ILE A C 1
ATOM 713 O O . ILE A 1 89 ? 11.867 18.405 4.219 1.00 52.44 89 ILE A O 1
ATOM 717 N N . PRO A 1 90 ? 10.787 20.350 4.652 1.00 48.41 90 PRO A N 1
ATOM 718 C CA . PRO A 1 90 ? 11.959 21.199 4.491 1.00 48.41 90 PRO A CA 1
ATOM 719 C C . PRO A 1 90 ? 13.138 20.631 5.277 1.00 48.41 90 PRO A C 1
ATOM 721 O O . PRO A 1 90 ? 13.183 20.679 6.506 1.00 48.41 90 PRO A O 1
ATOM 724 N N . ALA A 1 91 ? 14.101 20.095 4.537 1.00 45.72 91 ALA A N 1
ATOM 725 C CA . ALA A 1 91 ? 15.393 19.649 5.019 1.00 45.72 91 ALA A CA 1
ATOM 726 C C . ALA A 1 91 ? 16.281 20.860 5.370 1.00 45.72 91 ALA A C 1
ATOM 728 O O . ALA A 1 91 ? 17.436 20.915 4.963 1.00 45.72 91 ALA A O 1
ATOM 729 N N . GLU A 1 92 ? 15.736 21.847 6.087 1.00 49.44 92 GLU A N 1
ATOM 730 C CA . GLU A 1 92 ? 16.458 23.047 6.528 1.00 49.44 92 GLU A CA 1
ATOM 731 C C . GLU A 1 92 ? 16.783 23.020 8.030 1.00 49.44 92 GLU A C 1
ATOM 733 O O . GLU A 1 92 ? 17.709 23.706 8.455 1.00 49.44 92 GLU A O 1
ATOM 738 N N . LEU A 1 93 ? 16.096 22.196 8.833 1.00 57.25 93 LEU A N 1
ATOM 739 C CA . LEU A 1 93 ? 16.364 22.054 10.269 1.00 57.25 93 LEU A CA 1
ATOM 740 C C . LEU A 1 93 ? 16.918 20.652 10.590 1.00 57.25 93 LEU A C 1
ATOM 742 O O . LEU A 1 93 ? 16.246 19.662 10.273 1.00 57.25 93 LEU A O 1
ATOM 746 N N . PRO A 1 94 ? 18.109 20.540 11.215 1.00 62.22 94 PRO A N 1
ATOM 747 C CA . PRO A 1 94 ? 18.702 19.262 11.623 1.00 62.22 94 PRO A CA 1
ATOM 748 C C . PRO A 1 94 ? 17.745 18.376 12.436 1.00 62.22 94 PRO A C 1
ATOM 750 O O . PRO A 1 94 ? 17.696 17.165 12.236 1.00 62.22 94 PRO A O 1
ATOM 753 N N . GLU A 1 95 ? 16.913 18.983 13.285 1.00 64.94 95 GLU A N 1
ATOM 754 C CA . GLU A 1 95 ? 15.948 18.286 14.140 1.00 64.94 95 GLU A CA 1
ATOM 755 C C . GLU A 1 95 ? 14.830 17.597 13.335 1.00 64.94 95 GLU A C 1
ATOM 757 O O . GLU A 1 95 ? 14.317 16.549 13.732 1.00 64.94 95 GLU A O 1
ATOM 762 N N . GLY A 1 96 ? 14.462 18.154 12.174 1.00 63.44 96 GLY A N 1
ATOM 763 C CA . GLY A 1 96 ? 13.466 17.569 11.273 1.00 63.44 96 GLY A CA 1
ATOM 764 C C . GLY A 1 96 ? 13.996 16.355 10.505 1.00 63.44 96 GLY A C 1
ATOM 765 O O . GLY A 1 96 ? 13.249 15.404 10.268 1.00 63.44 96 GLY A O 1
ATOM 766 N N . GLN A 1 97 ? 15.289 16.355 10.160 1.00 65.06 97 GLN A N 1
ATOM 767 C CA . GLN A 1 97 ? 15.940 15.220 9.497 1.00 65.06 97 GLN A CA 1
ATOM 768 C C . GLN A 1 97 ? 16.058 14.017 10.435 1.00 65.06 97 GLN A C 1
ATOM 770 O O . GLN A 1 97 ? 15.690 12.907 10.048 1.00 65.06 97 GLN A O 1
ATOM 775 N N . GLU A 1 98 ? 16.488 14.235 11.682 1.00 73.69 98 GLU A N 1
ATOM 776 C CA . GLU A 1 98 ? 16.580 13.166 12.684 1.00 73.69 98 GLU A CA 1
ATOM 777 C C . GLU A 1 98 ? 15.214 12.523 12.960 1.00 73.69 98 GLU A C 1
ATOM 779 O O . GLU A 1 98 ? 15.097 11.295 13.001 1.00 73.69 98 GLU A O 1
ATOM 784 N N . LEU A 1 99 ? 14.156 13.336 13.086 1.00 76.50 99 LEU A N 1
ATOM 785 C CA . LEU A 1 99 ? 12.795 12.829 13.264 1.00 76.50 99 LEU A CA 1
ATOM 786 C C . LEU A 1 99 ? 12.331 12.018 12.048 1.00 76.50 99 LEU A C 1
ATOM 788 O O . LEU A 1 99 ? 11.759 10.940 12.208 1.00 76.50 99 LEU A O 1
ATOM 792 N N . HIS A 1 100 ? 12.591 12.502 10.834 1.00 71.19 100 HIS A N 1
ATOM 793 C CA . HIS A 1 100 ? 12.222 11.797 9.609 1.00 71.19 100 HIS A CA 1
ATOM 794 C C . HIS A 1 100 ? 12.948 10.445 9.475 1.00 71.19 100 HIS A C 1
ATOM 796 O O . HIS A 1 100 ? 12.325 9.426 9.164 1.00 71.19 100 HIS A O 1
ATOM 802 N N . GLU A 1 101 ? 14.251 10.388 9.769 1.00 73.81 101 GLU A N 1
ATOM 803 C CA . GLU A 1 101 ? 14.999 9.126 9.800 1.00 73.81 101 GLU A CA 1
ATOM 804 C C . GLU A 1 101 ? 14.476 8.166 10.874 1.00 73.81 101 GLU A C 1
ATOM 806 O O . GLU A 1 101 ? 14.340 6.960 10.621 1.00 73.81 101 GLU A O 1
ATOM 811 N N . ALA A 1 102 ? 14.136 8.690 12.055 1.00 79.25 102 ALA A N 1
ATOM 812 C CA . ALA A 1 102 ? 13.539 7.913 13.132 1.00 79.25 102 ALA A CA 1
ATOM 813 C C . ALA A 1 102 ? 12.180 7.325 12.721 1.00 79.25 102 ALA A C 1
ATOM 815 O O . ALA A 1 102 ? 11.944 6.138 12.955 1.00 79.25 102 ALA A O 1
ATOM 816 N N . LEU A 1 103 ? 11.325 8.103 12.047 1.00 79.56 103 LEU A N 1
ATOM 817 C CA . LEU A 1 103 ? 10.037 7.637 11.523 1.00 79.56 103 LEU A CA 1
ATOM 818 C C . LEU A 1 103 ? 10.221 6.534 10.476 1.00 79.56 103 LEU A C 1
ATOM 820 O O . LEU A 1 103 ? 9.609 5.475 10.593 1.00 79.56 103 LEU A O 1
ATOM 824 N N . ARG A 1 104 ? 11.146 6.699 9.526 1.00 76.25 104 ARG A N 1
ATOM 825 C CA . ARG A 1 104 ? 11.456 5.646 8.542 1.00 76.25 104 ARG A CA 1
ATOM 826 C C . ARG A 1 104 ? 11.985 4.367 9.173 1.00 76.25 104 ARG A C 1
ATOM 828 O O . ARG A 1 104 ? 11.711 3.264 8.697 1.00 76.25 104 ARG A O 1
ATOM 835 N N . LYS A 1 105 ? 12.806 4.487 10.217 1.00 76.81 105 LYS A N 1
ATOM 836 C CA . LYS A 1 105 ? 13.273 3.322 10.973 1.00 76.81 105 LYS A CA 1
ATOM 837 C C . LYS A 1 105 ? 12.107 2.641 11.688 1.00 76.81 105 LYS A C 1
ATOM 839 O O . LYS A 1 105 ? 11.996 1.421 11.615 1.00 76.81 105 LYS A O 1
ATOM 844 N N . PHE A 1 106 ? 11.225 3.424 12.300 1.00 85.00 106 PHE A N 1
ATOM 845 C CA . PHE A 1 106 ? 10.035 2.929 12.978 1.00 85.00 106 PHE A CA 1
ATOM 846 C C . PHE A 1 106 ? 9.080 2.192 12.025 1.00 85.00 106 PHE A C 1
ATOM 848 O O . PHE A 1 106 ? 8.618 1.106 12.362 1.00 85.00 106 PHE A O 1
ATOM 855 N N . GLU A 1 107 ? 8.860 2.700 10.809 1.00 79.00 107 GLU A N 1
ATOM 856 C CA . GLU A 1 107 ? 8.076 2.017 9.765 1.00 79.00 107 GLU A CA 1
ATOM 857 C C . GLU A 1 107 ? 8.646 0.628 9.425 1.00 79.00 107 GLU A C 1
ATOM 859 O O . GLU A 1 107 ? 7.910 -0.362 9.374 1.00 79.00 107 GLU A O 1
ATOM 864 N N . ARG A 1 108 ? 9.973 0.519 9.252 1.00 75.69 108 ARG A N 1
ATOM 865 C CA . ARG A 1 108 ? 10.637 -0.775 9.006 1.00 75.69 108 ARG A CA 1
ATOM 866 C C . ARG A 1 108 ? 10.484 -1.733 10.184 1.00 75.69 108 ARG A C 1
ATOM 868 O O . ARG A 1 108 ? 10.227 -2.922 9.985 1.00 75.69 108 ARG A O 1
ATOM 875 N N . ASP A 1 109 ? 10.631 -1.220 11.400 1.00 84.56 109 ASP A N 1
ATOM 876 C CA . ASP A 1 109 ? 10.483 -2.016 12.615 1.00 84.56 109 ASP A CA 1
ATOM 877 C C . ASP A 1 109 ? 9.036 -2.512 12.780 1.00 84.56 109 ASP A C 1
ATOM 879 O O . ASP A 1 109 ? 8.834 -3.682 13.110 1.00 84.56 109 ASP A O 1
ATOM 883 N N . ILE A 1 110 ? 8.027 -1.692 12.450 1.00 84.12 110 ILE A N 1
ATOM 884 C CA . ILE A 1 110 ? 6.614 -2.106 12.424 1.00 84.12 110 ILE A CA 1
ATOM 885 C C . ILE A 1 110 ? 6.405 -3.289 11.476 1.00 84.12 110 ILE A C 1
ATOM 887 O O . ILE A 1 110 ? 5.769 -4.270 11.872 1.00 84.12 110 ILE A O 1
ATOM 891 N N . ALA A 1 111 ? 6.951 -3.246 10.257 1.00 75.12 111 ALA A N 1
ATOM 892 C CA . ALA A 1 111 ? 6.810 -4.345 9.299 1.00 75.12 111 ALA A CA 1
ATOM 893 C C . ALA A 1 111 ? 7.415 -5.661 9.837 1.00 75.12 111 ALA A C 1
ATOM 895 O O . ALA A 1 111 ? 6.816 -6.740 9.729 1.00 75.12 111 ALA A O 1
ATOM 896 N N . LEU A 1 112 ? 8.574 -5.575 10.503 1.00 76.06 112 LEU A N 1
ATOM 897 C CA . LEU A 1 112 ? 9.198 -6.722 11.165 1.00 76.06 112 LEU A CA 1
ATOM 898 C C . LEU A 1 112 ? 8.351 -7.236 12.339 1.00 76.06 112 LEU A C 1
ATOM 900 O O . LEU A 1 112 ? 8.204 -8.450 12.521 1.00 76.06 112 LEU A O 1
ATOM 904 N N . TYR A 1 113 ? 7.789 -6.334 13.145 1.00 89.25 113 TYR A N 1
ATOM 905 C CA . TYR A 1 113 ? 6.931 -6.692 14.272 1.00 89.25 113 TYR A CA 1
ATOM 906 C C . TYR A 1 113 ? 5.634 -7.348 13.814 1.00 89.25 113 TYR A C 1
ATOM 908 O O . TYR A 1 113 ? 5.258 -8.359 14.406 1.00 89.25 113 TYR A O 1
ATOM 916 N N . LYS A 1 114 ? 5.004 -6.857 12.739 1.00 85.31 114 LYS A N 1
ATOM 917 C CA . LYS A 1 114 ? 3.825 -7.481 12.119 1.00 85.31 114 LYS A CA 1
ATOM 918 C C . LYS A 1 114 ? 4.110 -8.944 11.782 1.00 85.31 114 LYS A C 1
ATOM 920 O O . LYS A 1 114 ? 3.439 -9.831 12.305 1.00 85.31 114 LYS A O 1
ATOM 925 N N . THR A 1 115 ? 5.181 -9.196 11.026 1.00 81.25 115 THR A N 1
ATOM 926 C CA . THR A 1 115 ? 5.583 -10.556 10.625 1.00 81.25 115 THR A CA 1
ATOM 927 C C . THR A 1 115 ? 5.793 -11.469 11.838 1.00 81.25 115 THR A C 1
ATOM 929 O O . THR A 1 115 ? 5.338 -12.613 11.867 1.00 81.25 115 THR A O 1
ATOM 932 N N . ARG A 1 116 ? 6.470 -10.974 12.884 1.00 88.25 116 ARG A N 1
ATOM 933 C CA . ARG A 1 116 ? 6.698 -11.747 14.117 1.00 88.25 116 ARG A CA 1
ATOM 934 C C . ARG A 1 116 ? 5.406 -12.022 14.880 1.00 88.25 116 ARG A C 1
ATOM 936 O O . ARG A 1 116 ? 5.237 -13.125 15.393 1.00 88.25 116 ARG A O 1
ATOM 943 N N . ILE A 1 117 ? 4.515 -11.038 14.974 1.00 90.19 117 ILE A N 1
ATOM 944 C CA . ILE A 1 117 ? 3.223 -11.174 15.649 1.00 90.19 117 ILE A CA 1
ATOM 945 C C . ILE A 1 117 ? 2.382 -12.243 14.953 1.00 90.19 117 ILE A C 1
ATOM 947 O O . ILE A 1 117 ? 1.894 -13.141 15.631 1.00 90.19 117 ILE A O 1
ATOM 951 N N . GLU A 1 118 ? 2.289 -12.206 13.625 1.00 87.38 118 GLU A N 1
ATOM 952 C CA . GLU A 1 118 ? 1.558 -13.203 12.833 1.00 87.38 118 GLU A CA 1
ATOM 953 C C . GLU A 1 118 ? 2.131 -14.614 13.004 1.00 87.38 118 GLU A C 1
ATOM 955 O O . GLU A 1 118 ? 1.386 -15.577 13.169 1.00 87.38 118 GLU A O 1
ATOM 960 N N . GLN A 1 119 ? 3.458 -14.757 13.048 1.00 87.94 119 GLN A N 1
ATOM 961 C CA . GLN A 1 119 ? 4.090 -16.049 13.325 1.00 87.94 119 GLN A CA 1
ATOM 962 C C . GLN A 1 119 ? 3.783 -16.562 14.737 1.00 87.94 119 GLN A C 1
ATOM 964 O O . GLN A 1 119 ? 3.583 -17.763 14.927 1.00 87.94 119 GLN A O 1
ATOM 969 N N . ILE A 1 120 ? 3.758 -15.678 15.738 1.00 88.75 120 ILE A N 1
ATOM 970 C CA . ILE A 1 120 ? 3.431 -16.046 17.120 1.00 88.75 120 ILE A CA 1
ATOM 971 C C . ILE A 1 120 ? 1.968 -16.473 17.222 1.00 88.75 120 ILE A C 1
ATOM 973 O O . ILE A 1 120 ? 1.696 -17.515 17.810 1.00 88.75 120 ILE A O 1
ATOM 977 N N . THR A 1 121 ? 1.039 -15.711 16.644 1.00 87.75 121 THR A N 1
ATOM 978 C CA . THR A 1 121 ? -0.398 -16.019 16.706 1.00 87.75 121 THR A CA 1
ATOM 979 C C . THR A 1 121 ? -0.762 -17.248 15.880 1.00 87.75 121 THR A C 1
ATOM 981 O O . THR A 1 121 ? -1.631 -18.011 16.292 1.00 87.75 121 THR A O 1
ATOM 984 N N . ALA A 1 122 ? -0.063 -17.501 14.769 1.00 86.31 122 ALA A N 1
ATOM 985 C CA . ALA A 1 122 ? -0.211 -18.734 13.999 1.00 86.31 122 ALA A CA 1
ATOM 986 C C . ALA A 1 122 ? 0.275 -19.973 14.773 1.00 86.31 122 ALA A C 1
ATOM 988 O O . ALA A 1 122 ? -0.300 -21.050 14.629 1.00 86.31 122 ALA A O 1
ATOM 989 N N . ARG A 1 123 ? 1.326 -19.836 15.596 1.00 89.62 123 ARG A N 1
ATOM 990 C CA . ARG A 1 123 ? 1.862 -20.927 16.435 1.00 89.62 123 ARG A CA 1
ATOM 991 C C . ARG A 1 123 ? 1.068 -21.141 17.722 1.00 89.62 123 ARG A C 1
ATOM 993 O O . ARG A 1 123 ? 0.965 -22.270 18.187 1.00 89.62 123 ARG A O 1
ATOM 1000 N N . ASP A 1 124 ? 0.554 -20.067 18.309 1.00 90.31 124 ASP A N 1
ATOM 1001 C CA . ASP A 1 124 ? -0.158 -20.070 19.583 1.00 90.31 124 ASP A CA 1
ATOM 1002 C C . ASP A 1 124 ? -1.306 -19.054 19.546 1.00 90.31 124 ASP A C 1
ATOM 1004 O O . ASP A 1 124 ? -1.167 -17.875 19.896 1.00 90.31 124 ASP A O 1
ATOM 1008 N N . SER A 1 125 ? -2.472 -19.539 19.122 1.00 87.06 125 SER A N 1
ATOM 1009 C CA . SER A 1 125 ? -3.678 -18.727 18.953 1.00 87.06 125 SER A CA 1
ATOM 1010 C C . SER A 1 125 ? -4.184 -18.127 20.268 1.00 87.06 125 SER A C 1
ATOM 1012 O O . SER A 1 125 ? -4.827 -17.073 20.239 1.00 87.06 125 SER A O 1
ATOM 1014 N N . SER A 1 126 ? -3.833 -18.713 21.421 1.00 91.25 126 SER A N 1
ATOM 1015 C CA . SER A 1 126 ? -4.227 -18.214 22.746 1.00 91.25 126 SER A CA 1
ATOM 1016 C C . SER A 1 126 ? -3.650 -16.824 23.055 1.00 91.25 126 SER A C 1
ATOM 1018 O O . SER A 1 126 ? -4.262 -16.039 23.782 1.00 91.25 126 SER A O 1
ATOM 1020 N N . LYS A 1 127 ? -2.517 -16.463 22.435 1.00 89.75 127 LYS A N 1
ATOM 1021 C CA . LYS A 1 127 ? -1.857 -15.158 22.616 1.00 89.75 127 LYS A CA 1
ATOM 1022 C C . LYS A 1 127 ? -2.490 -14.021 21.817 1.00 89.75 127 LYS A C 1
ATOM 1024 O O . LYS A 1 127 ? -2.208 -12.855 22.097 1.00 89.75 127 LYS A O 1
ATOM 1029 N N . THR A 1 128 ? -3.365 -14.327 20.860 1.00 90.12 128 THR A N 1
ATOM 1030 C CA . THR A 1 128 ? -3.966 -13.338 19.947 1.00 90.12 128 THR A CA 1
ATOM 1031 C C . THR A 1 128 ? -4.702 -12.226 20.696 1.00 90.12 128 THR A C 1
ATOM 1033 O O . THR A 1 128 ? -4.518 -11.047 20.395 1.00 90.12 128 THR A O 1
ATOM 1036 N N . ALA A 1 129 ? -5.500 -12.578 21.710 1.00 90.44 129 ALA A N 1
ATOM 1037 C CA . ALA A 1 129 ? -6.277 -11.607 22.479 1.00 90.44 129 ALA A CA 1
ATOM 1038 C C . ALA A 1 129 ? -5.390 -10.644 23.293 1.00 90.44 129 ALA A C 1
ATOM 1040 O O . ALA A 1 129 ? -5.654 -9.440 23.326 1.00 90.44 129 ALA A O 1
ATOM 1041 N N . ASP A 1 130 ? -4.319 -11.153 23.915 1.00 92.75 130 ASP A N 1
ATOM 1042 C CA . ASP A 1 130 ? -3.377 -10.329 24.684 1.00 92.75 130 ASP A CA 1
ATOM 1043 C C . ASP A 1 130 ? -2.582 -9.382 23.774 1.00 92.75 130 ASP A C 1
ATOM 1045 O O . ASP A 1 130 ? -2.475 -8.187 24.062 1.00 92.75 130 ASP A O 1
ATOM 1049 N N . ILE A 1 131 ? -2.093 -9.884 22.634 1.00 91.94 131 ILE A N 1
ATOM 1050 C CA . ILE A 1 131 ? -1.372 -9.065 21.651 1.00 91.94 131 ILE A CA 1
ATOM 1051 C C . ILE A 1 131 ? -2.281 -7.956 21.115 1.00 91.94 131 ILE A C 1
ATOM 1053 O O . ILE A 1 131 ? -1.882 -6.791 21.117 1.00 91.94 131 ILE A O 1
ATOM 1057 N N . ARG A 1 132 ? -3.527 -8.280 20.743 1.00 92.19 132 ARG A N 1
ATOM 1058 C CA . ARG A 1 132 ? -4.505 -7.282 20.289 1.00 92.19 132 ARG A CA 1
ATOM 1059 C C . ARG A 1 132 ? -4.711 -6.179 21.327 1.00 92.19 132 ARG A C 1
ATOM 1061 O O . ARG A 1 132 ? -4.646 -5.002 20.993 1.00 92.19 132 ARG A O 1
ATOM 1068 N N . LYS A 1 133 ? -4.899 -6.539 22.601 1.00 94.50 133 LYS A N 1
ATOM 1069 C CA . LYS A 1 133 ? -5.083 -5.563 23.687 1.00 94.50 133 LYS A CA 1
ATOM 1070 C C . LYS A 1 133 ? -3.870 -4.641 23.857 1.00 94.50 133 LYS A C 1
ATOM 1072 O O . LYS A 1 133 ? -4.037 -3.472 24.198 1.00 94.50 133 LYS A O 1
ATOM 1077 N N . LYS A 1 134 ? -2.654 -5.149 23.642 1.00 93.88 134 LYS A N 1
ATOM 1078 C CA . LYS A 1 134 ? -1.421 -4.346 23.685 1.00 93.88 134 LYS A CA 1
ATOM 1079 C C . LYS A 1 134 ? -1.303 -3.407 22.482 1.00 93.88 134 LYS A C 1
ATOM 1081 O O . LYS A 1 134 ? -0.928 -2.256 22.680 1.00 93.88 134 LYS A O 1
ATOM 1086 N N . LEU A 1 135 ? -1.679 -3.858 21.284 1.00 92.62 135 LEU A N 1
ATOM 1087 C CA . LEU A 1 135 ? -1.710 -3.018 20.081 1.00 92.62 135 LEU A CA 1
ATOM 1088 C C . LEU A 1 135 ? -2.698 -1.850 20.222 1.00 92.62 135 LEU A C 1
ATOM 1090 O O . LEU A 1 135 ? -2.335 -0.716 19.928 1.00 92.62 135 LEU A O 1
ATOM 1094 N N . GLU A 1 136 ? -3.890 -2.087 20.776 1.00 92.62 136 GLU A N 1
ATOM 1095 C CA . GLU A 1 136 ? -4.859 -1.014 21.065 1.00 92.62 136 GLU A CA 1
ATOM 1096 C C . GLU A 1 136 ? -4.301 0.033 22.043 1.00 92.62 136 GLU A C 1
ATOM 1098 O O . GLU A 1 136 ? -4.503 1.234 21.870 1.00 92.62 136 GLU A O 1
ATOM 1103 N N . LYS A 1 137 ? -3.548 -0.401 23.065 1.00 94.38 137 LYS A N 1
ATOM 1104 C CA . LYS A 1 137 ? -2.875 0.528 23.987 1.00 94.38 137 LYS A CA 1
ATOM 1105 C C . LYS A 1 137 ? -1.799 1.355 23.287 1.00 94.38 137 LYS A C 1
ATOM 1107 O O . LYS A 1 137 ? -1.701 2.547 23.559 1.00 94.38 137 LYS A O 1
ATOM 1112 N N . ALA A 1 138 ? -1.007 0.734 22.413 1.00 91.50 138 ALA A N 1
ATOM 1113 C CA . ALA A 1 138 ? 0.018 1.432 21.642 1.00 91.50 138 ALA A CA 1
ATOM 1114 C C . ALA A 1 138 ? -0.611 2.485 20.720 1.00 91.50 138 ALA A C 1
ATOM 1116 O O . ALA A 1 138 ? -0.180 3.634 20.734 1.00 91.50 138 ALA A O 1
ATOM 1117 N N . LYS A 1 139 ? -1.689 2.126 20.009 1.00 90.81 139 LYS A N 1
ATOM 1118 C CA . LYS A 1 139 ? -2.466 3.068 19.196 1.00 90.81 139 LYS A CA 1
ATOM 1119 C C . LYS A 1 139 ? -2.958 4.249 20.031 1.00 90.81 139 LYS A C 1
ATOM 1121 O O . LYS A 1 139 ? -2.709 5.390 19.670 1.00 90.81 139 LYS A O 1
ATOM 1126 N N . LYS A 1 140 ? -3.588 3.983 21.182 1.00 94.06 140 LYS A N 1
ATOM 1127 C CA . LYS A 1 140 ? -4.098 5.040 22.064 1.00 94.06 140 LYS A CA 1
ATOM 1128 C C . LYS A 1 140 ? -2.997 6.008 22.514 1.00 94.06 140 LYS A C 1
ATOM 1130 O O . LYS A 1 140 ? -3.238 7.206 22.573 1.00 94.06 140 LYS A O 1
ATOM 1135 N N . TYR A 1 141 ? -1.805 5.495 22.819 1.00 93.56 141 TYR A N 1
ATOM 1136 C CA . TYR A 1 141 ? -0.663 6.330 23.191 1.00 93.56 141 TYR A CA 1
ATOM 1137 C C . TYR A 1 141 ? -0.222 7.245 22.041 1.00 93.56 141 TYR A C 1
ATOM 1139 O O . TYR A 1 141 ? 0.018 8.428 22.258 1.00 93.56 141 TYR A O 1
ATOM 1147 N N . VAL A 1 142 ? -0.165 6.719 20.813 1.00 89.31 142 VAL A N 1
ATOM 1148 C CA . VAL A 1 142 ? 0.145 7.518 19.617 1.00 89.31 142 VAL A CA 1
ATOM 1149 C C . VAL A 1 142 ? -0.940 8.572 19.367 1.00 89.31 142 VAL A C 1
ATOM 1151 O O . VAL A 1 142 ? -0.610 9.734 19.149 1.00 89.31 142 VAL A O 1
ATOM 1154 N N . ASP A 1 143 ? -2.219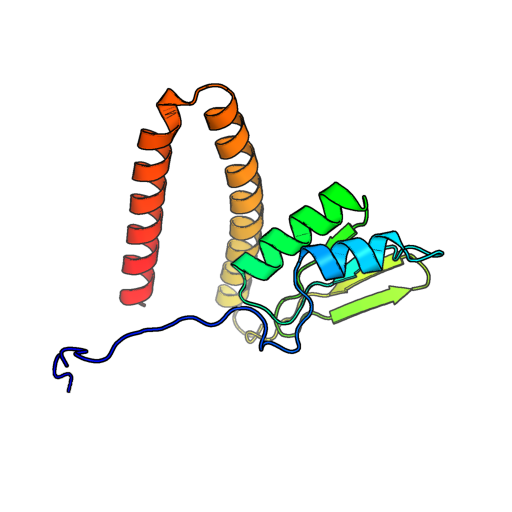 8.207 19.481 1.00 89.75 143 ASP A N 1
ATOM 1155 C CA . ASP A 1 143 ? -3.343 9.142 19.336 1.00 89.75 143 ASP A CA 1
ATOM 1156 C C . ASP A 1 143 ? -3.286 10.275 20.379 1.00 89.75 143 ASP A C 1
ATOM 1158 O O . ASP A 1 143 ? -3.584 11.426 20.068 1.00 89.75 143 ASP A O 1
ATOM 1162 N N . GLU A 1 144 ? -2.922 9.970 21.630 1.00 93.00 144 GLU A N 1
ATOM 1163 C CA . GLU A 1 144 ? -2.735 10.973 22.688 1.00 93.00 144 GLU A CA 1
ATOM 1164 C C . GLU A 1 144 ? -1.524 11.870 22.418 1.00 93.00 144 GLU A C 1
ATOM 1166 O O . GLU A 1 144 ? -1.618 13.082 22.592 1.00 93.00 144 GLU A O 1
ATOM 1171 N N . MET A 1 145 ? -0.409 11.300 21.957 1.00 90.69 145 MET A N 1
ATOM 1172 C CA . MET A 1 145 ? 0.780 12.059 21.575 1.00 90.69 145 MET A CA 1
ATOM 1173 C C . MET A 1 145 ? 0.455 13.077 20.474 1.00 90.69 145 MET A C 1
ATOM 1175 O O . MET A 1 145 ? 0.789 14.246 20.622 1.00 90.69 145 MET A O 1
ATOM 1179 N N . LEU A 1 146 ? -0.252 12.664 19.417 1.00 83.94 146 LEU A N 1
ATOM 1180 C CA . LEU A 1 146 ? -0.602 13.530 18.282 1.00 83.94 146 LEU A CA 1
ATOM 1181 C C . LEU A 1 146 ? -1.637 14.612 18.616 1.00 83.94 146 LEU A C 1
ATOM 1183 O O . LEU A 1 146 ? -1.724 15.603 17.905 1.00 83.94 146 LEU A O 1
ATOM 1187 N N . LYS A 1 147 ? -2.431 14.443 19.678 1.00 85.62 147 LYS A N 1
ATOM 1188 C CA . LYS A 1 147 ? -3.356 15.486 20.160 1.00 85.62 147 LYS A CA 1
ATOM 1189 C C . LYS A 1 147 ? -2.662 16.597 20.947 1.00 85.62 147 LYS A C 1
ATOM 1191 O O . LYS A 1 147 ? -3.267 17.646 21.149 1.00 85.62 147 LYS A O 1
ATOM 1196 N N . ASN A 1 148 ? -1.457 16.331 21.448 1.00 70.31 148 ASN A N 1
ATOM 1197 C CA . ASN A 1 148 ? -0.712 17.215 22.345 1.00 70.31 148 ASN A CA 1
ATOM 1198 C C . ASN A 1 148 ? 0.432 17.971 21.643 1.00 70.31 148 ASN A C 1
ATOM 1200 O O . ASN A 1 148 ? 1.186 18.673 22.318 1.00 70.31 148 ASN A O 1
ATOM 1204 N N . VAL A 1 149 ? 0.567 17.810 20.324 1.00 63.38 149 VAL A N 1
ATOM 1205 C CA . VAL A 1 149 ? 1.502 18.527 19.439 1.00 63.38 149 VAL A CA 1
ATOM 1206 C C . VAL A 1 149 ? 0.685 19.418 18.514 1.00 63.38 149 VAL A C 1
ATOM 1208 O O . VAL A 1 149 ? 1.110 20.573 18.301 1.00 63.38 149 VAL A O 1
#

Sequence (149 aa):
MGEEIVVKAKIQYMEGFSAHADKDQMLEWFRAMEKRPKAFFVVHGEHDAAFTFAEELQRNLGTATAIPQYGDSVVIDGTEWRMETSHLIPAELPEGQELHEALRKFERDIALYKTRIEQITARDSSKTADIRKKLEKAKKYVDEMLKNV

Radius of gyration: 20.39 Å; chains: 1; bounding box: 52×44×46 Å